Protein AF-A0A6M0Q5N9-F1 (afdb_monomer_lite)

InterPro domains:
  IPR010499 Bacterial transcription activator, effector binding [SM00871] (1-134)
  IPR011256 Regulatory factor, effector binding domain superfamily [G3DSA:3.20.80.10] (2-136)
  IPR011256 Regulatory factor, effector binding domain superfamily [SSF55136] (11-136)
  IPR029442 GyrI-like small molecule binding domain [PF06445] (10-133)

Organism: NCBI:txid1808955

Sequence (136 aa):
MGHFEQAGQGVIKKLQQEFRNNLGSIENACNPDIIIGLSYHNIENGFSYYLALEVPNLDVIPQGMTGISVPAHTSATSQYEEENVHEVYSEVYNWIELNKYVLDQNELEHYEEFPFDYNPMTDSPKLKLHIPIQKK

pLDDT: mean 85.24, std 12.98, range [29.39, 96.44]

Foldseek 3Di:
DDDPVVVVLVVVLVVLVVCLVCVVQDPAFPDSQKWKWWWWPPDDVDIDIDIDGDHPDPPDDDPPGDDDDDDDFDWQKDWDFAQDPVVRVVVSVVVCVVVQKDFPRPTTAKMKIDGSPDNSVPGRDTIMIITGIDHD

Radius of gyration: 15.37 Å; chains: 1; bounding box: 33×38×36 Å

Structure (mmCIF, N/CA/C/O backbone):
data_AF-A0A6M0Q5N9-F1
#
_entry.id   AF-A0A6M0Q5N9-F1
#
loop_
_atom_site.group_PDB
_atom_site.id
_atom_site.type_symbol
_atom_site.label_atom_id
_atom_site.label_alt_id
_atom_site.label_comp_id
_atom_site.label_asym_id
_atom_site.label_entity_id
_atom_site.label_seq_id
_atom_site.pdbx_PDB_ins_code
_atom_site.Cartn_x
_atom_site.Cartn_y
_atom_site.Cartn_z
_atom_site.occupancy
_atom_site.B_iso_or_equiv
_atom_site.auth_seq_id
_atom_site.auth_comp_id
_atom_site.auth_asym_id
_atom_site.auth_atom_id
_atom_site.pdbx_PDB_model_num
ATOM 1 N N . MET A 1 1 ? 8.682 17.942 16.614 1.00 29.39 1 MET A N 1
ATOM 2 C CA . MET A 1 1 ? 8.786 16.553 16.125 1.00 29.39 1 MET A CA 1
ATOM 3 C C . MET A 1 1 ? 8.573 16.608 14.632 1.00 29.39 1 MET A C 1
ATOM 5 O O . MET A 1 1 ? 7.573 17.168 14.220 1.00 29.39 1 MET A O 1
ATOM 9 N N . GLY A 1 2 ? 9.533 16.162 13.835 1.00 35.06 2 GLY A N 1
ATOM 10 C CA . GLY A 1 2 ? 9.427 16.255 12.382 1.00 35.06 2 GLY A CA 1
ATOM 11 C C . GLY A 1 2 ? 10.758 15.920 11.759 1.00 35.06 2 GLY A C 1
ATOM 12 O O . GLY A 1 2 ? 11.453 16.835 11.366 1.00 35.06 2 GLY A O 1
ATOM 13 N N . HIS A 1 3 ? 11.149 14.644 11.785 1.00 33.97 3 HIS A N 1
ATOM 14 C CA . HIS A 1 3 ? 12.376 14.146 11.141 1.00 33.97 3 HIS A CA 1
ATOM 15 C C . HIS A 1 3 ? 12.226 12.721 10.551 1.00 33.97 3 HIS A C 1
ATOM 17 O O . HIS A 1 3 ? 13.131 12.286 9.853 1.00 33.97 3 HIS A O 1
ATOM 23 N N . PHE A 1 4 ? 11.100 12.013 10.754 1.00 40.28 4 PHE A N 1
ATOM 24 C CA . PHE A 1 4 ? 10.864 10.683 10.155 1.00 40.28 4 PHE A CA 1
ATOM 25 C C . PHE A 1 4 ? 10.118 10.762 8.809 1.00 40.28 4 PHE A C 1
ATOM 27 O O . PHE A 1 4 ? 10.580 10.211 7.814 1.00 40.28 4 PHE A O 1
ATOM 34 N N . GLU A 1 5 ? 9.022 11.520 8.733 1.00 49.94 5 GLU A N 1
ATOM 35 C CA . GLU A 1 5 ? 8.150 11.556 7.544 1.00 49.94 5 GLU A CA 1
ATOM 36 C C . GLU A 1 5 ? 8.771 12.297 6.348 1.00 49.94 5 GLU A C 1
ATOM 38 O O . GLU A 1 5 ? 8.693 11.824 5.219 1.00 49.94 5 GLU A O 1
ATOM 43 N N . GLN A 1 6 ? 9.467 13.417 6.574 1.00 45.97 6 GLN A N 1
ATOM 44 C CA . GLN A 1 6 ? 10.122 14.183 5.497 1.00 45.97 6 GLN A CA 1
ATOM 45 C C . GLN A 1 6 ? 11.327 13.447 4.888 1.00 45.97 6 GLN A C 1
ATOM 47 O O . GLN A 1 6 ? 11.560 13.533 3.682 1.00 45.97 6 GLN A O 1
ATOM 52 N N . ALA A 1 7 ? 12.077 12.692 5.700 1.00 43.22 7 ALA A N 1
ATOM 53 C CA . ALA A 1 7 ? 13.135 11.810 5.208 1.00 43.22 7 ALA A CA 1
ATOM 54 C C . ALA A 1 7 ? 12.543 10.608 4.447 1.00 43.22 7 ALA A C 1
ATOM 56 O O . ALA A 1 7 ? 13.086 10.206 3.418 1.00 43.22 7 ALA A O 1
ATOM 57 N N . GLY A 1 8 ? 11.392 10.099 4.905 1.00 59.19 8 GLY A N 1
ATOM 58 C CA . GLY A 1 8 ? 10.622 9.048 4.243 1.00 59.19 8 GLY A CA 1
ATOM 59 C C . GLY A 1 8 ? 10.086 9.457 2.870 1.00 59.19 8 GLY A C 1
ATOM 60 O O . GLY A 1 8 ? 10.233 8.694 1.925 1.00 59.19 8 GLY A O 1
ATOM 61 N N . GLN A 1 9 ? 9.560 10.676 2.703 1.00 67.88 9 GLN A N 1
ATOM 62 C CA . GLN A 1 9 ? 8.961 11.121 1.433 1.00 67.88 9 GLN A CA 1
ATOM 63 C C . GLN A 1 9 ? 9.925 11.028 0.240 1.00 67.88 9 GLN A C 1
ATOM 65 O O . GLN A 1 9 ? 9.562 10.517 -0.818 1.00 67.88 9 GLN A O 1
ATOM 70 N N . GLY A 1 10 ? 11.170 11.488 0.395 1.00 75.00 10 GLY A N 1
ATOM 71 C CA . GLY A 1 10 ? 12.165 11.414 -0.681 1.00 75.00 10 GLY A CA 1
ATOM 72 C C . GLY A 1 10 ? 12.599 9.980 -1.006 1.00 75.00 10 GLY A C 1
ATOM 73 O O . GLY A 1 10 ? 12.887 9.669 -2.162 1.00 75.00 10 GLY A O 1
ATOM 74 N N . VAL A 1 11 ? 12.633 9.107 0.003 1.00 79.75 11 VAL A N 1
ATOM 75 C CA . VAL A 1 11 ? 12.973 7.685 -0.151 1.00 79.75 11 VAL A CA 1
ATOM 76 C C . VAL A 1 11 ? 11.820 6.923 -0.806 1.00 79.75 11 VAL A C 1
ATOM 78 O O . VAL A 1 11 ? 12.057 6.191 -1.762 1.00 79.75 11 VAL A O 1
ATOM 81 N N . ILE A 1 12 ? 10.577 7.158 -0.378 1.00 81.81 12 ILE A N 1
ATOM 82 C CA . ILE A 1 12 ? 9.371 6.518 -0.921 1.00 81.81 12 ILE A CA 1
ATOM 83 C C . ILE A 1 12 ? 9.161 6.914 -2.383 1.00 81.81 12 ILE A C 1
ATOM 85 O O . ILE A 1 12 ? 8.916 6.046 -3.213 1.00 81.81 12 ILE A O 1
ATOM 89 N N . LYS A 1 13 ? 9.342 8.192 -2.748 1.00 84.94 13 LYS A N 1
ATOM 90 C CA . LYS A 1 13 ? 9.245 8.626 -4.154 1.00 84.94 13 LYS A CA 1
ATOM 91 C C . LYS A 1 13 ? 10.249 7.909 -5.060 1.00 84.94 13 LYS A C 1
ATOM 93 O O . LYS A 1 13 ? 9.894 7.478 -6.156 1.00 84.94 13 LYS A O 1
ATOM 98 N N . LYS A 1 14 ? 11.496 7.748 -4.599 1.00 86.69 14 LYS A N 1
ATOM 99 C CA . LYS A 1 14 ? 12.526 6.993 -5.333 1.00 86.69 14 LYS A CA 1
ATOM 100 C C . LYS A 1 14 ? 12.173 5.513 -5.434 1.00 86.69 14 LYS A C 1
ATOM 102 O O . LYS A 1 14 ? 12.244 4.967 -6.528 1.00 86.69 14 LYS A O 1
ATOM 107 N N . LEU A 1 15 ? 11.731 4.906 -4.333 1.00 88.38 15 LEU A N 1
ATOM 108 C CA . LEU A 1 15 ? 11.286 3.514 -4.298 1.00 88.38 15 LEU A CA 1
ATOM 109 C C . LEU A 1 15 ? 10.120 3.273 -5.270 1.00 88.38 15 LEU A C 1
ATOM 111 O O . LEU A 1 15 ? 10.152 2.311 -6.031 1.00 88.38 15 LEU A O 1
ATOM 115 N N . GLN A 1 16 ? 9.136 4.178 -5.319 1.00 88.12 16 GLN A N 1
ATOM 116 C CA . GLN A 1 16 ? 8.033 4.125 -6.285 1.00 88.12 16 GLN A CA 1
ATOM 117 C C . GLN A 1 16 ? 8.528 4.208 -7.726 1.00 88.12 16 GLN A C 1
ATOM 119 O O . GLN A 1 16 ? 8.090 3.425 -8.569 1.00 88.12 16 GLN A O 1
ATOM 124 N N . GLN A 1 17 ? 9.480 5.093 -8.019 1.00 88.75 17 GLN A N 1
ATOM 125 C CA . GLN A 1 17 ? 10.059 5.176 -9.358 1.00 88.75 17 GLN A CA 1
ATOM 126 C C . GLN A 1 17 ? 10.845 3.909 -9.742 1.00 88.75 17 GLN A C 1
ATOM 128 O O . GLN A 1 17 ? 10.723 3.431 -10.870 1.00 88.75 17 GLN A O 1
ATOM 133 N N . GLU A 1 18 ? 11.639 3.352 -8.825 1.00 88.81 18 GLU A N 1
ATOM 134 C CA . GLU A 1 18 ? 12.394 2.110 -9.040 1.00 88.81 18 GLU A CA 1
ATOM 135 C C . GLU A 1 18 ? 11.470 0.908 -9.249 1.00 88.81 18 GLU A C 1
ATOM 137 O O . GLU A 1 18 ? 11.708 0.100 -10.150 1.00 88.81 18 GLU A O 1
ATOM 142 N N . PHE A 1 19 ? 10.391 0.814 -8.470 1.00 89.31 19 PHE A N 1
ATOM 143 C CA . PHE A 1 19 ? 9.382 -0.227 -8.627 1.00 89.31 19 PHE A CA 1
ATOM 144 C C . PHE A 1 19 ? 8.687 -0.116 -9.986 1.00 89.31 19 PHE A C 1
ATOM 146 O O . PHE A 1 19 ? 8.643 -1.098 -10.725 1.00 89.31 19 PHE A O 1
ATOM 153 N N . ARG A 1 20 ? 8.259 1.094 -10.384 1.00 87.12 20 ARG A N 1
ATOM 154 C CA . ARG A 1 20 ? 7.631 1.354 -11.694 1.00 87.12 20 ARG A CA 1
ATOM 155 C C . ARG A 1 20 ? 8.498 0.911 -12.868 1.00 87.12 20 ARG A C 1
ATOM 157 O O . ARG A 1 20 ? 7.992 0.301 -13.805 1.00 87.12 20 ARG A O 1
ATOM 164 N N . ASN A 1 21 ? 9.806 1.152 -12.796 1.00 88.06 21 ASN A N 1
ATOM 165 C CA . ASN A 1 21 ? 10.748 0.732 -13.836 1.00 88.06 21 ASN A CA 1
ATOM 166 C C . ASN A 1 21 ? 10.875 -0.801 -13.960 1.00 88.06 21 ASN A C 1
ATOM 168 O O . ASN A 1 21 ? 11.323 -1.282 -14.998 1.00 88.06 21 ASN A O 1
ATOM 172 N N . ASN A 1 22 ? 10.488 -1.562 -12.930 1.00 86.75 22 ASN A N 1
ATOM 173 C CA . ASN A 1 22 ? 10.627 -3.019 -12.861 1.00 86.75 22 ASN A CA 1
ATOM 174 C C . ASN A 1 22 ? 9.290 -3.784 -12.884 1.00 86.75 22 ASN A C 1
ATOM 176 O O . ASN A 1 22 ? 9.307 -5.015 -12.839 1.00 86.75 22 ASN A O 1
ATOM 180 N N . LEU A 1 23 ? 8.141 -3.103 -12.999 1.00 84.50 23 LEU A N 1
ATOM 181 C CA . LEU A 1 23 ? 6.808 -3.734 -12.979 1.00 84.50 23 LEU A CA 1
ATOM 182 C C . LEU A 1 23 ? 6.640 -4.840 -14.019 1.00 84.50 23 LEU A C 1
ATOM 184 O O . LEU A 1 23 ? 5.998 -5.844 -13.740 1.00 84.50 23 LEU A O 1
ATOM 188 N N . GLY A 1 24 ? 7.262 -4.690 -15.193 1.00 84.38 24 GLY A N 1
ATOM 189 C CA . GLY A 1 24 ? 7.192 -5.684 -16.268 1.00 84.38 24 GLY A CA 1
ATOM 190 C C . GLY A 1 24 ? 7.783 -7.055 -15.913 1.00 84.38 24 GLY A C 1
ATOM 191 O O . GLY A 1 24 ? 7.616 -7.990 -16.686 1.00 84.38 24 GLY A O 1
ATOM 192 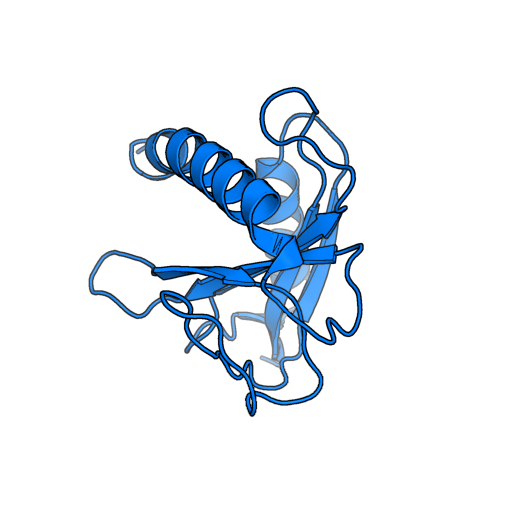N N . SER A 1 25 ? 8.471 -7.184 -14.773 1.00 88.06 25 SER A N 1
ATOM 193 C CA . SER A 1 25 ? 8.946 -8.472 -14.252 1.00 88.06 25 SER A CA 1
ATOM 194 C C . SER A 1 25 ? 7.890 -9.244 -13.452 1.00 88.06 25 SER A C 1
ATOM 196 O O . SER A 1 25 ? 8.056 -10.446 -13.263 1.00 88.06 25 SER A O 1
ATOM 198 N N . ILE A 1 26 ? 6.818 -8.588 -12.990 1.00 90.31 26 ILE A N 1
ATOM 199 C CA . ILE A 1 26 ? 5.726 -9.221 -12.242 1.00 90.31 26 ILE A CA 1
ATOM 200 C C . ILE A 1 26 ? 4.674 -9.699 -13.244 1.00 90.31 26 ILE A C 1
ATOM 202 O O . ILE A 1 26 ? 3.934 -8.908 -13.831 1.00 90.31 26 ILE A O 1
ATOM 206 N N . GLU A 1 27 ? 4.613 -11.010 -13.451 1.00 85.94 27 GLU A N 1
ATOM 207 C CA . GLU A 1 27 ? 3.633 -11.629 -14.340 1.00 85.94 27 GLU A CA 1
ATOM 208 C C . GLU A 1 27 ? 2.254 -11.733 -13.665 1.00 85.94 27 GLU A C 1
ATOM 210 O O . GLU A 1 27 ? 2.148 -11.890 -12.451 1.00 85.94 27 GLU A O 1
ATOM 215 N N . ASN A 1 28 ? 1.183 -11.708 -14.465 1.00 88.06 28 ASN A N 1
ATOM 216 C CA . ASN A 1 28 ? -0.192 -11.984 -14.021 1.00 88.06 28 ASN A CA 1
ATOM 217 C C . ASN A 1 28 ? -0.734 -11.060 -12.912 1.00 88.06 28 ASN A C 1
ATOM 219 O O . ASN A 1 28 ? -1.527 -11.504 -12.083 1.00 88.06 28 ASN A O 1
ATOM 223 N N . ALA A 1 29 ? -0.347 -9.781 -12.904 1.00 92.12 29 ALA A N 1
ATOM 224 C CA . ALA A 1 29 ? -0.963 -8.796 -12.018 1.00 92.12 29 ALA A CA 1
ATOM 225 C C . ALA A 1 29 ? -2.492 -8.762 -12.217 1.00 92.12 29 ALA A C 1
ATOM 227 O O . ALA A 1 29 ? -2.971 -8.620 -13.345 1.00 92.12 29 ALA A O 1
ATOM 228 N N . CYS A 1 30 ? -3.254 -8.874 -11.126 1.00 92.88 30 CYS A N 1
ATOM 229 C CA . CYS A 1 30 ? -4.718 -8.804 -11.129 1.00 92.88 30 CYS A CA 1
ATOM 230 C C . CYS A 1 30 ? -5.205 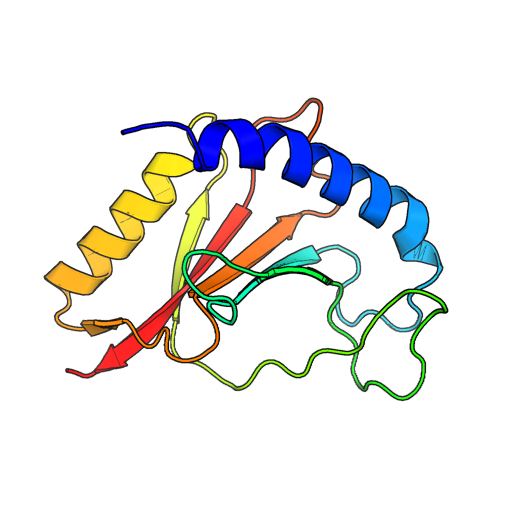-7.454 -11.664 1.00 92.88 30 CYS A C 1
ATOM 232 O O . CYS A 1 30 ? -6.162 -7.393 -12.435 1.00 92.88 30 CYS A O 1
ATOM 234 N N . ASN A 1 31 ? -4.525 -6.380 -11.257 1.00 92.62 31 ASN A N 1
ATOM 235 C CA . ASN A 1 31 ? -4.765 -5.032 -11.739 1.00 92.62 31 ASN A CA 1
ATOM 236 C C . ASN A 1 31 ? -3.426 -4.288 -11.905 1.00 92.62 31 ASN A C 1
ATOM 238 O O . ASN A 1 31 ? -2.899 -3.766 -10.923 1.00 92.62 31 ASN A O 1
ATOM 242 N N . PRO A 1 32 ? -2.850 -4.241 -13.120 1.00 88.56 32 PRO A N 1
ATOM 243 C CA . PRO A 1 32 ? -1.578 -3.560 -13.358 1.00 88.56 32 PRO A CA 1
ATOM 244 C C . PRO A 1 32 ? -1.686 -2.029 -13.283 1.00 88.56 32 PRO A C 1
ATOM 246 O O . PRO A 1 32 ? -0.658 -1.359 -13.209 1.00 88.56 32 PRO A O 1
ATOM 249 N N . ASP A 1 33 ? -2.905 -1.476 -13.279 1.00 90.19 33 ASP A N 1
ATOM 250 C CA . ASP A 1 33 ? -3.144 -0.032 -13.221 1.00 90.19 33 ASP A CA 1
ATOM 251 C C . ASP A 1 33 ? -3.114 0.521 -11.785 1.00 90.19 33 ASP A C 1
ATOM 253 O O . ASP A 1 33 ? -3.269 1.726 -11.589 1.00 90.19 33 ASP A O 1
ATOM 257 N N . ILE A 1 34 ? -2.912 -0.337 -10.777 1.00 92.19 34 ILE A N 1
ATOM 258 C CA . ILE A 1 34 ? -2.847 0.043 -9.364 1.00 92.19 34 ILE A CA 1
ATOM 259 C C . ILE A 1 34 ? -1.580 -0.527 -8.728 1.00 92.19 34 ILE A C 1
ATOM 261 O O . ILE A 1 34 ? -1.375 -1.738 -8.682 1.00 92.19 34 ILE A O 1
ATOM 265 N N . ILE A 1 35 ? -0.748 0.360 -8.186 1.00 93.56 35 ILE A N 1
ATOM 266 C CA . ILE A 1 35 ? 0.387 -0.000 -7.334 1.00 93.56 35 ILE A CA 1
ATOM 267 C C . ILE A 1 35 ? -0.069 0.069 -5.882 1.00 93.56 35 ILE A C 1
ATOM 269 O O . ILE A 1 35 ? -0.678 1.053 -5.466 1.00 93.56 35 ILE A O 1
ATOM 273 N N . ILE A 1 36 ? 0.265 -0.952 -5.102 1.00 94.75 36 ILE A N 1
ATOM 274 C CA . ILE A 1 36 ? -0.100 -1.043 -3.690 1.00 94.75 36 ILE A CA 1
ATOM 275 C C . ILE A 1 36 ? 1.104 -0.656 -2.830 1.00 94.75 36 ILE A C 1
ATOM 277 O O . ILE A 1 36 ? 2.187 -1.212 -3.005 1.00 94.75 36 ILE A O 1
ATOM 281 N N . GLY A 1 37 ? 0.912 0.270 -1.893 1.00 93.56 37 GLY A N 1
ATOM 282 C CA . GLY A 1 37 ? 1.823 0.561 -0.788 1.00 93.56 37 GLY A CA 1
ATOM 283 C C . GLY A 1 37 ? 1.352 -0.119 0.495 1.00 93.56 37 GLY A C 1
ATOM 284 O O . GLY A 1 37 ? 0.188 0.009 0.868 1.00 93.56 37 GLY A O 1
ATOM 285 N N . LEU A 1 38 ? 2.238 -0.848 1.173 1.00 93.31 38 LEU A N 1
ATOM 286 C CA . LEU A 1 38 ? 1.932 -1.532 2.433 1.00 93.31 38 LEU A CA 1
ATOM 287 C C . LEU A 1 38 ? 2.903 -1.105 3.528 1.00 93.31 38 LEU A C 1
ATOM 289 O O . LEU A 1 38 ? 4.109 -1.309 3.385 1.00 93.31 38 LEU A O 1
ATOM 293 N N . SER A 1 39 ? 2.368 -0.606 4.640 1.00 91.19 39 SER A N 1
ATOM 294 C CA . SER A 1 39 ? 3.131 -0.271 5.846 1.00 91.19 39 SER A CA 1
ATOM 295 C C . SER A 1 39 ? 2.879 -1.310 6.936 1.00 91.19 39 SER A C 1
ATOM 297 O O . SER A 1 39 ? 1.730 -1.546 7.304 1.00 91.19 39 SER A O 1
ATOM 299 N N . TYR A 1 40 ? 3.940 -1.902 7.485 1.00 88.81 40 TYR A N 1
ATOM 300 C CA . TYR A 1 40 ? 3.875 -2.885 8.573 1.00 88.81 40 TYR A CA 1
ATOM 301 C C . TYR A 1 40 ? 4.664 -2.419 9.798 1.00 88.81 40 TYR A C 1
ATOM 303 O O . TYR A 1 40 ? 5.842 -2.076 9.672 1.00 88.81 40 TYR A O 1
ATOM 311 N N . HIS A 1 41 ? 4.063 -2.512 10.989 1.00 79.56 41 HIS A N 1
ATOM 312 C CA . HIS A 1 41 ? 4.732 -2.233 12.267 1.00 79.56 41 HIS A CA 1
ATOM 313 C C . HIS A 1 41 ? 5.491 -3.460 12.788 1.00 79.56 41 HIS A C 1
ATOM 315 O O . HIS A 1 41 ? 5.124 -4.078 13.785 1.00 79.56 41 HIS A O 1
ATOM 321 N N . ASN A 1 42 ? 6.535 -3.879 12.081 1.00 74.19 42 ASN A N 1
ATOM 322 C CA . ASN A 1 42 ? 7.250 -5.126 12.378 1.00 74.19 42 ASN A CA 1
ATOM 323 C C . ASN A 1 42 ? 8.671 -4.922 12.937 1.00 74.19 42 ASN A C 1
ATOM 325 O O . ASN A 1 42 ? 9.389 -5.903 13.134 1.00 74.19 42 ASN A O 1
ATOM 329 N N . ILE A 1 43 ? 9.091 -3.676 13.190 1.00 73.44 43 ILE A N 1
ATOM 330 C CA . ILE A 1 43 ? 10.425 -3.336 13.705 1.00 73.44 43 ILE A CA 1
ATOM 331 C C . ILE A 1 43 ? 10.277 -2.388 14.899 1.00 73.44 43 ILE A C 1
ATOM 333 O O . ILE A 1 43 ? 9.485 -1.452 14.870 1.00 73.44 43 ILE A O 1
ATOM 337 N N . GLU A 1 44 ? 11.072 -2.601 15.948 1.00 72.50 44 GLU A N 1
ATOM 338 C CA . GLU A 1 44 ? 11.097 -1.721 17.117 1.00 72.50 44 GLU A CA 1
ATOM 339 C C . GLU A 1 44 ? 11.459 -0.280 16.700 1.00 72.50 44 GLU A C 1
ATOM 341 O O . GLU A 1 44 ? 12.544 -0.027 16.175 1.00 72.50 44 GLU A O 1
ATOM 346 N N . ASN A 1 45 ? 10.537 0.664 16.924 1.00 68.19 45 ASN A N 1
ATOM 347 C CA . ASN A 1 45 ? 10.631 2.071 16.504 1.00 68.19 45 ASN A CA 1
ATOM 348 C C . ASN A 1 45 ? 10.757 2.298 14.983 1.00 68.19 45 ASN A C 1
ATOM 350 O O . ASN A 1 45 ? 11.352 3.291 14.554 1.00 68.19 45 ASN A O 1
ATOM 354 N N . GLY A 1 46 ? 10.198 1.408 14.161 1.00 71.81 46 GLY A N 1
ATOM 355 C CA . GLY A 1 46 ? 10.188 1.561 12.709 1.00 71.81 46 GLY A CA 1
ATOM 356 C C . GLY A 1 46 ? 9.021 0.847 12.039 1.00 71.81 46 GLY A C 1
ATOM 357 O O . GLY A 1 46 ? 8.192 0.218 12.686 1.00 71.81 46 GLY A O 1
ATOM 358 N N . PHE A 1 47 ? 8.983 0.941 10.716 1.00 80.81 47 PHE A N 1
ATOM 359 C CA . PHE A 1 47 ? 8.031 0.220 9.884 1.00 80.81 47 PHE A CA 1
ATOM 360 C C . PHE A 1 47 ? 8.745 -0.342 8.656 1.00 80.81 47 PHE A C 1
ATOM 362 O O . PHE A 1 47 ? 9.736 0.224 8.185 1.00 80.81 47 PHE A O 1
ATOM 369 N N . SER A 1 48 ? 8.237 -1.454 8.135 1.00 87.50 48 SER A N 1
ATOM 370 C CA . SER A 1 48 ? 8.586 -1.917 6.794 1.00 87.50 48 SER A CA 1
ATOM 371 C C . SER A 1 48 ? 7.587 -1.345 5.799 1.00 87.50 48 SER A C 1
ATOM 373 O O . SER A 1 48 ? 6.384 -1.398 6.047 1.00 87.50 48 SER A O 1
ATOM 375 N N . TYR A 1 49 ? 8.086 -0.828 4.678 1.00 89.94 49 TYR A N 1
ATOM 376 C CA . TYR A 1 49 ? 7.257 -0.350 3.578 1.00 89.94 49 TYR A CA 1
ATOM 377 C C . TYR A 1 49 ? 7.516 -1.179 2.329 1.00 89.94 49 TYR A C 1
ATOM 379 O O . TYR A 1 49 ? 8.668 -1.346 1.921 1.00 89.94 49 TYR A O 1
ATOM 387 N N . TYR A 1 50 ? 6.447 -1.673 1.716 1.00 92.19 50 TYR A N 1
ATOM 388 C CA . TYR A 1 50 ? 6.506 -2.453 0.487 1.00 92.19 50 TYR A CA 1
ATOM 389 C C . TYR A 1 50 ? 5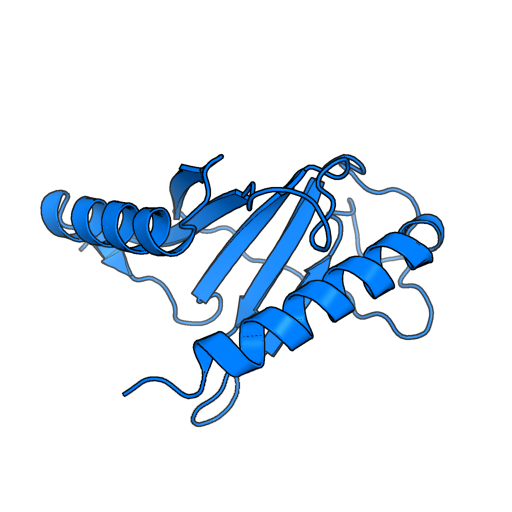.713 -1.770 -0.615 1.00 92.19 50 TYR A C 1
ATOM 391 O O . TYR A 1 50 ? 4.651 -1.207 -0.364 1.00 92.19 50 TYR A O 1
ATOM 399 N N . LEU A 1 51 ? 6.219 -1.885 -1.841 1.00 93.25 51 LEU A N 1
ATOM 400 C CA . LEU A 1 51 ? 5.442 -1.646 -3.048 1.00 93.25 51 LEU A CA 1
ATOM 401 C C . LEU A 1 51 ? 5.162 -2.977 -3.725 1.00 93.25 51 LEU A C 1
ATOM 403 O O . LEU A 1 51 ? 6.061 -3.813 -3.845 1.00 93.25 51 LEU A O 1
ATOM 407 N N . ALA A 1 52 ? 3.920 -3.170 -4.141 1.00 94.56 52 ALA A N 1
ATOM 408 C CA . ALA A 1 52 ? 3.441 -4.437 -4.656 1.00 94.56 52 ALA A CA 1
ATOM 409 C C . ALA A 1 52 ? 2.433 -4.248 -5.795 1.00 94.56 52 ALA A C 1
ATOM 411 O O . ALA A 1 52 ? 1.837 -3.184 -5.966 1.00 94.56 52 ALA A O 1
ATOM 412 N N . LEU A 1 53 ? 2.236 -5.326 -6.550 1.00 94.81 53 LEU A N 1
ATOM 413 C CA . LEU A 1 53 ? 1.052 -5.550 -7.369 1.00 94.81 53 LEU A CA 1
ATOM 414 C C . LEU A 1 53 ? 0.296 -6.733 -6.774 1.00 94.81 53 LEU A C 1
ATOM 416 O O . LEU A 1 53 ? 0.914 -7.696 -6.313 1.00 94.81 53 LEU A O 1
ATOM 420 N N . GLU A 1 54 ? -1.029 -6.680 -6.819 1.00 95.31 54 GLU A N 1
ATOM 421 C CA . GLU A 1 54 ? -1.842 -7.847 -6.501 1.00 95.31 54 GLU A CA 1
ATOM 422 C C . GLU A 1 54 ? -1.684 -8.899 -7.604 1.00 95.31 54 GLU A C 1
ATOM 424 O O . GLU A 1 54 ? -1.762 -8.586 -8.792 1.00 95.31 54 GLU A O 1
ATOM 429 N N . VAL A 1 55 ? -1.481 -10.150 -7.204 1.00 95.19 55 VAL A N 1
ATOM 430 C CA . VAL A 1 55 ? -1.381 -11.322 -8.080 1.00 95.19 55 VAL A CA 1
ATOM 431 C C . VAL A 1 55 ? -2.320 -12.412 -7.557 1.00 95.19 55 VAL A C 1
ATOM 433 O O . VAL A 1 55 ? -2.570 -12.469 -6.351 1.00 95.19 55 VAL A O 1
ATOM 436 N N . PRO A 1 56 ? -2.845 -13.302 -8.418 1.00 94.19 56 PRO A N 1
ATOM 437 C CA . PRO A 1 56 ? -3.821 -14.308 -7.996 1.00 94.19 56 PRO A CA 1
ATOM 438 C C . PRO A 1 56 ? -3.226 -15.369 -7.056 1.00 94.19 56 PRO A C 1
ATOM 440 O O . PRO A 1 56 ? -3.958 -16.003 -6.298 1.00 94.19 56 PRO A O 1
ATOM 443 N N . ASN A 1 57 ? -1.911 -15.593 -7.125 1.00 93.81 57 ASN A N 1
ATOM 444 C CA . ASN A 1 57 ? -1.151 -16.477 -6.247 1.00 93.81 57 ASN A CA 1
ATOM 445 C C . ASN A 1 57 ? 0.336 -16.075 -6.243 1.00 93.81 57 ASN A C 1
ATOM 447 O O . ASN A 1 57 ? 0.765 -15.238 -7.034 1.00 93.81 57 ASN A O 1
ATOM 451 N N . LEU A 1 58 ? 1.120 -16.685 -5.351 1.00 94.25 58 LEU A N 1
ATOM 452 C CA . LEU A 1 58 ? 2.552 -16.413 -5.177 1.00 94.25 58 LEU A CA 1
ATOM 453 C C . LEU A 1 58 ? 3.445 -17.499 -5.811 1.00 94.25 58 LEU A C 1
ATOM 455 O O . LEU A 1 58 ? 4.557 -17.730 -5.339 1.00 94.25 58 LEU A O 1
ATOM 459 N N . ASP A 1 59 ? 2.968 -18.180 -6.860 1.00 93.38 59 ASP A N 1
ATOM 460 C CA . ASP A 1 59 ? 3.701 -19.290 -7.491 1.00 93.38 59 ASP A CA 1
ATOM 461 C C . ASP A 1 59 ? 4.963 -18.810 -8.230 1.00 93.38 59 ASP A C 1
ATOM 463 O O . ASP A 1 59 ? 5.958 -19.533 -8.313 1.00 93.38 59 ASP A O 1
ATOM 467 N N . VAL A 1 60 ? 4.933 -17.579 -8.754 1.00 91.25 60 VAL A N 1
ATOM 468 C CA . VAL A 1 60 ? 6.046 -16.949 -9.473 1.00 91.25 60 VAL A CA 1
ATOM 469 C C . VAL A 1 60 ? 6.396 -15.627 -8.800 1.00 91.25 60 VAL A C 1
ATOM 471 O O . VAL A 1 60 ? 5.667 -14.646 -8.911 1.00 91.25 60 VAL A O 1
ATOM 474 N N . ILE A 1 61 ? 7.535 -15.599 -8.106 1.00 92.25 61 ILE A N 1
ATOM 475 C CA . ILE A 1 61 ? 8.081 -14.392 -7.474 1.00 92.25 61 ILE A CA 1
ATOM 476 C C . ILE A 1 61 ? 9.374 -14.014 -8.209 1.00 92.25 61 ILE A C 1
ATOM 478 O O . ILE A 1 61 ? 10.305 -14.828 -8.240 1.00 92.25 61 ILE A O 1
ATOM 482 N N . PRO A 1 62 ? 9.472 -12.807 -8.797 1.00 91.31 62 PRO A N 1
ATOM 483 C CA . PRO A 1 62 ? 10.686 -12.366 -9.475 1.00 91.31 62 PRO A CA 1
ATOM 484 C C . PRO A 1 62 ? 11.897 -12.322 -8.539 1.00 91.31 62 PRO A C 1
ATOM 486 O O . PRO A 1 62 ? 11.786 -12.076 -7.335 1.00 91.31 62 PRO A O 1
ATOM 489 N N . GLN A 1 63 ? 13.090 -12.528 -9.099 1.00 89.69 63 GLN A N 1
ATOM 490 C CA . GLN A 1 63 ? 14.326 -12.457 -8.325 1.00 89.69 63 GLN A CA 1
ATOM 491 C C . GLN A 1 63 ? 14.477 -11.076 -7.669 1.00 89.69 63 GLN A C 1
ATOM 493 O O . GLN A 1 63 ? 14.403 -10.049 -8.338 1.00 89.69 63 GLN A O 1
ATOM 498 N N . GLY A 1 64 ? 14.746 -11.060 -6.361 1.00 88.38 64 GLY A N 1
ATOM 499 C CA . GLY A 1 64 ? 14.897 -9.820 -5.593 1.00 88.38 64 GLY A CA 1
ATOM 500 C C . GLY A 1 64 ? 13.581 -9.226 -5.085 1.00 88.38 64 GLY A C 1
ATOM 501 O O . GLY A 1 64 ? 13.616 -8.187 -4.432 1.00 88.38 64 GLY A O 1
ATOM 502 N N . MET A 1 65 ? 12.447 -9.885 -5.335 1.00 91.69 65 MET A N 1
ATOM 503 C CA . MET A 1 65 ? 11.148 -9.543 -4.757 1.00 91.69 65 MET A CA 1
ATOM 504 C C . MET A 1 65 ? 10.736 -10.558 -3.686 1.00 91.69 65 MET A C 1
ATOM 506 O O . MET A 1 65 ? 11.315 -11.638 -3.563 1.00 91.69 65 MET A O 1
ATOM 510 N N . THR A 1 66 ? 9.719 -10.200 -2.904 1.00 93.06 66 THR A N 1
ATOM 511 C CA . THR A 1 66 ? 9.090 -11.092 -1.928 1.00 93.06 66 THR A CA 1
ATOM 512 C C . THR A 1 66 ? 7.593 -11.159 -2.179 1.00 93.06 66 THR A C 1
ATOM 514 O O . THR A 1 66 ? 6.978 -10.164 -2.555 1.00 93.06 66 THR A O 1
ATOM 517 N N . GLY A 1 67 ? 7.005 -12.329 -1.948 1.00 93.75 67 GLY A N 1
ATOM 518 C CA . GLY A 1 67 ? 5.557 -12.484 -1.889 1.00 93.75 67 GLY A CA 1
ATOM 519 C C . GLY A 1 67 ? 5.041 -12.085 -0.510 1.00 93.75 67 GLY A C 1
ATOM 520 O O . GLY A 1 67 ? 5.673 -12.403 0.499 1.00 93.75 67 GLY A O 1
ATOM 521 N N . ILE A 1 68 ? 3.906 -11.389 -0.466 1.00 93.31 68 ILE A N 1
ATOM 522 C CA . ILE A 1 68 ? 3.234 -10.979 0.771 1.00 93.31 68 ILE A CA 1
ATOM 523 C C . ILE A 1 68 ? 1.776 -11.412 0.667 1.00 93.31 68 ILE A C 1
ATOM 525 O O . ILE A 1 68 ? 1.121 -11.163 -0.341 1.00 93.31 68 ILE A O 1
ATOM 529 N N . SER A 1 69 ? 1.268 -12.077 1.702 1.00 93.12 69 SER A N 1
ATOM 530 C CA . SER A 1 69 ? -0.160 -12.359 1.845 1.00 93.12 69 SER A CA 1
ATOM 531 C C . SER A 1 69 ? -0.749 -11.370 2.841 1.00 93.12 69 SER A C 1
ATOM 533 O O . SER A 1 69 ? -0.374 -11.384 4.011 1.00 93.12 69 SER A O 1
ATOM 535 N N . VAL A 1 70 ? -1.649 -10.507 2.372 1.00 91.31 70 VAL A N 1
ATOM 536 C CA . VAL A 1 70 ? -2.349 -9.537 3.221 1.00 91.31 70 VAL A CA 1
ATOM 537 C C . VAL A 1 70 ? -3.656 -10.176 3.701 1.00 91.31 70 VAL A C 1
ATOM 539 O O . VAL A 1 70 ? -4.455 -10.597 2.860 1.00 91.31 70 VAL A O 1
ATOM 542 N N . PRO A 1 71 ? -3.891 -10.310 5.019 1.00 88.38 71 PRO A N 1
ATOM 543 C CA . PRO A 1 71 ? -5.142 -10.861 5.514 1.00 88.38 71 PRO A CA 1
ATOM 544 C C . PRO A 1 71 ? -6.316 -9.919 5.220 1.00 88.38 71 PRO A C 1
ATOM 546 O O . PRO A 1 71 ? -6.156 -8.727 4.962 1.00 88.38 71 PRO A O 1
ATOM 549 N N . ALA A 1 72 ? -7.531 -10.465 5.239 1.00 90.25 72 ALA A N 1
ATOM 550 C CA . ALA A 1 72 ? -8.725 -9.657 5.044 1.00 90.25 72 ALA A CA 1
ATOM 551 C C . ALA A 1 72 ? -8.944 -8.736 6.254 1.00 90.25 72 ALA A C 1
ATOM 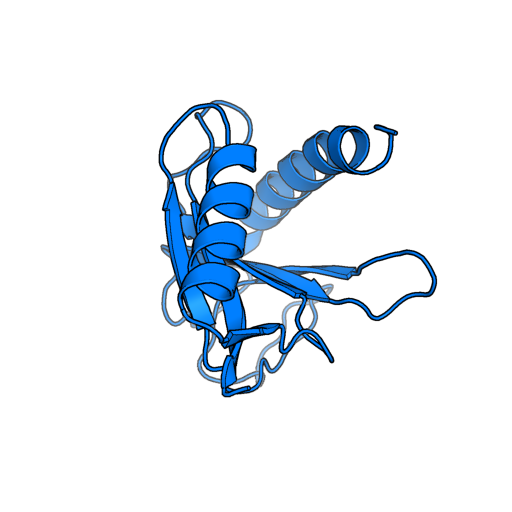553 O O . ALA A 1 72 ? -9.103 -9.215 7.377 1.00 90.25 72 ALA A O 1
ATOM 554 N N . HIS A 1 73 ? -9.026 -7.429 6.004 1.00 89.88 73 HIS A N 1
ATOM 555 C CA . HIS A 1 73 ? -9.336 -6.419 7.014 1.00 89.88 73 HIS A CA 1
ATOM 556 C C . HIS A 1 73 ? -10.647 -5.701 6.693 1.00 89.88 73 HIS A C 1
ATOM 558 O O . HIS A 1 73 ? -11.033 -5.543 5.534 1.00 89.88 73 HIS A O 1
ATOM 564 N N . THR A 1 74 ? -11.323 -5.226 7.739 1.00 94.44 74 THR A N 1
ATOM 565 C CA . THR A 1 74 ? -12.285 -4.132 7.580 1.00 94.44 74 THR A CA 1
ATOM 566 C C . THR A 1 74 ? -11.500 -2.831 7.642 1.00 94.44 74 THR A C 1
ATOM 568 O O . THR A 1 74 ? -10.732 -2.640 8.580 1.00 94.44 74 THR A O 1
ATOM 571 N N . SER A 1 75 ? -11.691 -1.937 6.674 1.00 94.38 75 SER A N 1
ATOM 572 C CA . SER A 1 75 ? -10.920 -0.691 6.603 1.00 94.38 75 SER A CA 1
ATOM 573 C C . SER A 1 75 ? -11.823 0.530 6.481 1.00 94.38 75 SER A C 1
ATOM 575 O O . SER A 1 75 ? -12.867 0.481 5.828 1.00 94.38 75 SER A O 1
ATOM 577 N N . ALA A 1 76 ? -11.400 1.638 7.088 1.00 95.12 76 ALA A N 1
ATOM 578 C CA . ALA A 1 76 ? -11.878 2.964 6.722 1.00 95.12 76 ALA A CA 1
ATOM 579 C C . ALA A 1 76 ? -11.077 3.452 5.513 1.00 95.12 76 ALA A C 1
ATOM 581 O O . ALA A 1 76 ? -9.853 3.303 5.486 1.00 95.12 76 ALA A O 1
ATOM 582 N N . THR A 1 77 ? -11.758 4.031 4.525 1.00 93.31 77 THR A N 1
ATOM 583 C CA . THR A 1 77 ? -11.138 4.406 3.252 1.00 93.31 77 THR A CA 1
ATOM 584 C C . THR A 1 77 ? -11.444 5.848 2.885 1.00 93.31 77 THR A C 1
ATOM 586 O O . THR A 1 77 ? -12.580 6.296 3.039 1.00 93.31 77 THR A O 1
ATOM 589 N N . SER A 1 78 ? -10.445 6.546 2.350 1.00 91.25 78 SER A N 1
ATOM 590 C CA . SER A 1 78 ? -10.614 7.844 1.693 1.00 91.25 78 SER A CA 1
ATOM 591 C C . SER A 1 78 ? -9.714 7.930 0.459 1.00 91.25 78 SER A C 1
ATOM 593 O O . SER A 1 78 ? -8.664 7.290 0.410 1.00 91.25 78 SER A O 1
ATOM 595 N N . GLN A 1 79 ? -10.139 8.689 -0.549 1.00 87.62 79 GLN A N 1
ATOM 596 C CA . GLN A 1 79 ? -9.382 8.943 -1.777 1.00 87.62 79 GLN A CA 1
ATOM 597 C C . GLN A 1 79 ? -8.978 10.411 -1.818 1.00 87.62 79 GLN A C 1
ATOM 599 O O . GLN A 1 79 ? -9.782 11.284 -1.498 1.00 87.62 79 GLN A O 1
ATOM 604 N N . TYR A 1 80 ? -7.742 10.668 -2.234 1.00 80.62 80 TYR A N 1
ATOM 605 C CA . TYR A 1 80 ? -7.147 11.993 -2.235 1.00 80.62 80 TYR A CA 1
ATOM 606 C C . TYR A 1 80 ? -6.430 12.272 -3.553 1.00 80.62 80 TYR A C 1
ATOM 608 O O . TYR A 1 80 ? -5.656 11.443 -4.035 1.00 80.62 80 TYR A O 1
ATOM 616 N N . GLU A 1 81 ? -6.682 13.451 -4.120 1.00 76.00 81 GLU A N 1
ATOM 617 C CA . GLU A 1 81 ? -6.070 13.928 -5.364 1.00 76.00 81 GLU A CA 1
ATOM 618 C C . GLU A 1 81 ? -5.718 15.424 -5.271 1.00 76.00 81 GLU A C 1
ATOM 620 O O . GLU A 1 81 ? -6.155 16.223 -6.096 1.00 76.00 81 GLU A O 1
ATOM 625 N N . GLU A 1 82 ? -4.948 15.826 -4.257 1.00 72.31 82 GLU A N 1
ATOM 626 C CA . GLU A 1 82 ? -4.520 17.222 -4.057 1.00 72.31 82 GLU A CA 1
ATOM 627 C C . GLU A 1 82 ? -3.064 17.311 -3.532 1.00 72.31 82 GLU A C 1
ATOM 629 O O . GLU A 1 82 ? -2.336 16.320 -3.492 1.00 72.31 82 GLU A O 1
ATOM 634 N N . GLU A 1 83 ? -2.568 18.509 -3.201 1.00 63.47 83 GLU A N 1
ATOM 635 C CA . GLU A 1 83 ? -1.147 18.728 -2.870 1.00 63.47 83 GLU A CA 1
ATOM 636 C C . GLU A 1 83 ? -0.733 18.207 -1.478 1.00 63.47 83 GLU A C 1
ATOM 638 O O . GLU A 1 83 ? 0.427 17.830 -1.285 1.00 63.47 83 GLU A O 1
ATOM 643 N N . ASN A 1 84 ? -1.650 18.164 -0.505 1.00 71.44 84 ASN A N 1
ATOM 644 C CA . ASN A 1 84 ? -1.348 17.881 0.900 1.00 71.44 84 ASN A CA 1
ATOM 645 C C . ASN A 1 84 ? -1.867 16.514 1.364 1.00 71.44 84 ASN A C 1
ATOM 647 O O . ASN A 1 84 ? -2.836 16.396 2.113 1.00 71.44 84 ASN A O 1
ATOM 651 N N . VAL A 1 85 ? -1.142 15.464 0.981 1.00 71.56 85 VAL A N 1
ATOM 652 C CA . VAL A 1 85 ? -1.455 14.073 1.343 1.00 71.56 85 VAL A CA 1
ATOM 653 C C . VAL A 1 85 ? -1.666 13.845 2.849 1.00 71.56 85 VAL A C 1
ATOM 655 O O . VAL A 1 85 ? -2.337 12.900 3.230 1.00 71.56 85 VAL A O 1
ATOM 658 N N . HIS A 1 86 ? -1.145 14.696 3.738 1.00 73.44 86 HIS A N 1
ATOM 659 C CA . HIS A 1 86 ? -1.336 14.537 5.185 1.00 73.44 86 HIS A CA 1
ATOM 660 C C . HIS A 1 86 ? -2.767 14.826 5.662 1.00 73.44 86 HIS A C 1
ATOM 662 O O . HIS A 1 86 ? -3.175 14.336 6.722 1.00 73.44 86 HIS A O 1
ATOM 668 N N . GLU A 1 87 ? -3.544 15.587 4.892 1.00 80.00 87 GLU A N 1
ATOM 669 C CA . GLU A 1 87 ? -4.936 15.889 5.229 1.00 80.00 87 GLU A CA 1
ATOM 670 C C . GLU A 1 87 ? -5.798 14.624 5.183 1.00 80.00 87 GLU A C 1
ATOM 672 O O . GLU A 1 87 ? -6.570 14.395 6.114 1.00 80.00 87 GLU A O 1
ATOM 677 N N . VAL A 1 88 ? -5.565 13.725 4.215 1.00 83.44 88 VAL A N 1
ATOM 678 C CA . VAL A 1 88 ? -6.349 12.484 4.090 1.00 83.44 88 VAL A CA 1
ATOM 679 C C . VAL A 1 88 ? -6.210 11.571 5.311 1.00 83.44 88 VAL A C 1
ATOM 681 O O . VAL A 1 88 ? -7.194 10.986 5.762 1.00 83.44 88 VAL A O 1
ATOM 684 N N . TYR A 1 89 ? -5.015 11.478 5.908 1.00 86.38 89 TYR A N 1
ATOM 685 C CA . TYR A 1 89 ? -4.815 10.678 7.121 1.00 86.38 89 TYR A CA 1
ATOM 686 C C . TYR A 1 89 ? -5.607 11.273 8.280 1.00 86.38 89 TYR A C 1
ATOM 688 O O . TYR A 1 89 ? -6.326 10.559 8.976 1.00 86.38 89 TYR A O 1
ATOM 696 N N . SER A 1 90 ? -5.504 12.591 8.463 1.00 87.94 90 SER A N 1
ATOM 697 C CA . SER A 1 90 ? -6.206 13.299 9.535 1.00 87.94 90 SER A CA 1
ATOM 698 C C . SER A 1 90 ? -7.723 13.135 9.406 1.00 87.94 90 SER A C 1
ATOM 700 O O . SER A 1 90 ? -8.401 12.862 10.395 1.00 87.94 90 SER A O 1
ATOM 702 N N . GLU A 1 91 ? -8.262 13.235 8.191 1.00 89.19 91 GLU A N 1
ATOM 703 C CA . GLU A 1 91 ? -9.683 13.023 7.910 1.00 89.19 91 GLU A CA 1
ATOM 704 C C . GLU A 1 91 ? -10.146 11.604 8.243 1.00 89.19 91 GLU A C 1
ATOM 706 O O . GLU A 1 91 ? -11.165 11.435 8.919 1.00 89.19 91 GLU A O 1
ATOM 711 N N . VAL A 1 92 ? -9.391 10.584 7.820 1.00 91.69 92 VAL A N 1
ATOM 712 C CA . VAL A 1 92 ? -9.744 9.185 8.087 1.00 91.69 92 VAL A CA 1
ATOM 713 C C . VAL A 1 92 ? -9.684 8.890 9.585 1.00 91.69 92 VAL A C 1
ATOM 715 O O . VAL A 1 92 ? -10.638 8.328 10.124 1.00 91.69 92 VAL A O 1
ATOM 718 N N . TYR A 1 93 ? -8.633 9.316 10.293 1.00 92.50 93 TYR A N 1
ATOM 719 C CA . TYR A 1 93 ? -8.542 9.116 11.744 1.00 92.50 93 TYR A CA 1
ATOM 720 C C . TYR A 1 93 ? -9.671 9.826 12.500 1.00 92.50 93 TYR A C 1
ATOM 722 O O . TYR A 1 93 ? -10.294 9.225 13.381 1.00 92.50 93 TYR A O 1
ATOM 730 N N . ASN A 1 94 ? -10.009 11.058 12.109 1.00 93.44 94 ASN A N 1
ATOM 731 C CA . ASN A 1 94 ? -11.144 11.781 12.682 1.00 93.44 94 ASN A CA 1
ATOM 732 C C . ASN A 1 94 ? -12.464 11.034 12.436 1.00 93.44 94 ASN A C 1
ATOM 734 O O . ASN A 1 94 ? -13.284 10.893 13.347 1.00 93.44 94 ASN A O 1
ATOM 738 N N . TRP A 1 95 ? -12.677 10.516 11.222 1.00 95.12 95 TRP A N 1
ATOM 739 C CA . TRP A 1 95 ? -13.870 9.736 10.896 1.00 95.12 95 TRP A CA 1
ATOM 740 C C . TRP A 1 95 ? -13.971 8.464 11.749 1.00 95.12 95 TRP A C 1
ATOM 742 O O . TRP A 1 95 ? -15.047 8.169 12.277 1.00 95.12 95 TRP A O 1
ATOM 752 N N . ILE A 1 96 ? -12.865 7.740 11.938 1.00 95.00 96 ILE A N 1
ATOM 753 C CA . ILE A 1 96 ? -12.793 6.526 12.768 1.00 95.00 96 ILE A CA 1
ATOM 754 C C . ILE A 1 96 ? -13.240 6.825 14.206 1.00 95.00 96 ILE A C 1
ATOM 756 O O . ILE A 1 96 ? -14.107 6.128 14.746 1.00 95.00 96 ILE A O 1
ATOM 760 N N . GLU A 1 97 ? -12.708 7.892 14.810 1.00 93.88 97 GLU A N 1
ATOM 761 C CA . GLU A 1 97 ? -13.028 8.286 16.186 1.00 93.88 97 GLU A CA 1
ATOM 762 C C . GLU A 1 97 ? -14.499 8.709 16.349 1.00 93.88 97 GLU A C 1
ATOM 764 O O . GLU A 1 97 ? -15.194 8.300 17.297 1.00 93.88 97 GLU A O 1
ATOM 769 N N . LEU A 1 98 ? -15.002 9.517 15.409 1.00 96.06 98 LEU A N 1
ATOM 770 C CA . LEU A 1 98 ? -16.390 9.981 15.408 1.00 96.06 98 LEU A CA 1
ATOM 771 C C . LEU A 1 98 ? -17.370 8.808 15.302 1.00 96.06 98 LEU A C 1
ATOM 773 O O . LEU A 1 98 ? -18.375 8.787 16.015 1.00 96.06 98 LEU A O 1
ATOM 777 N N . ASN A 1 99 ? -17.032 7.800 14.495 1.00 95.88 99 ASN A N 1
ATOM 778 C CA . ASN A 1 99 ? -17.860 6.617 14.262 1.00 95.88 99 ASN A CA 1
ATOM 779 C C . ASN A 1 99 ? -17.622 5.472 15.264 1.00 95.88 99 ASN A C 1
ATOM 781 O O . ASN A 1 99 ? -18.211 4.403 15.118 1.00 95.88 99 ASN A O 1
ATOM 785 N N . LYS A 1 100 ? -16.826 5.700 16.319 1.00 94.94 100 LYS A N 1
ATOM 786 C CA . LYS A 1 100 ? -16.598 4.747 17.426 1.00 94.94 100 LYS A CA 1
ATOM 787 C C . LYS A 1 100 ? -15.976 3.419 16.989 1.00 94.94 100 LYS A C 1
ATOM 789 O O . LYS A 1 100 ? -16.201 2.399 17.637 1.00 94.94 100 LYS A O 1
ATOM 794 N N . TYR A 1 101 ? -15.162 3.451 15.941 1.00 96.44 101 TYR A N 1
ATOM 795 C CA . TYR A 1 101 ? -14.265 2.350 15.605 1.00 96.44 101 TYR A CA 1
ATOM 796 C C . TYR A 1 101 ? -12.946 2.481 16.373 1.00 96.44 101 TYR A C 1
ATOM 798 O O . TYR A 1 101 ? -12.635 3.538 16.929 1.00 96.44 101 TYR A O 1
ATOM 806 N N . VAL A 1 102 ? -12.176 1.397 16.421 1.00 94.38 102 VAL A N 1
ATOM 807 C CA . VAL A 1 102 ? -10.792 1.402 16.910 1.00 94.38 102 VAL A CA 1
ATOM 808 C C . VAL A 1 102 ? -9.868 0.874 15.819 1.00 94.38 102 VAL A C 1
ATOM 810 O O . VAL A 1 102 ? -10.304 0.114 14.954 1.00 94.38 102 VAL A O 1
ATOM 813 N N . LEU A 1 103 ? -8.605 1.296 15.855 1.00 92.62 103 LEU A N 1
ATOM 814 C CA . LEU A 1 103 ? -7.585 0.851 14.907 1.00 92.62 103 LEU A CA 1
ATOM 815 C C . LEU A 1 103 ? -7.293 -0.643 15.108 1.00 92.62 103 LEU A C 1
ATOM 817 O O . LEU A 1 103 ? -7.197 -1.110 16.245 1.00 92.62 103 LEU A O 1
ATOM 821 N N . ASP A 1 104 ? -7.155 -1.374 14.006 1.00 91.81 104 ASP A N 1
ATOM 822 C CA . ASP A 1 104 ? -6.754 -2.788 13.978 1.00 91.81 104 ASP A CA 1
ATOM 823 C C . ASP A 1 104 ? -5.383 -2.943 13.303 1.00 91.81 104 ASP A C 1
ATOM 825 O O . ASP A 1 104 ? -5.219 -3.622 12.295 1.00 91.81 104 ASP A O 1
ATOM 829 N N . GLN A 1 105 ? -4.387 -2.242 13.843 1.00 85.69 105 GLN A N 1
ATOM 830 C CA . GLN A 1 105 ? -3.042 -2.132 13.265 1.00 85.69 105 GLN A CA 1
ATOM 831 C C . GLN A 1 105 ? -2.042 -3.088 13.929 1.00 85.69 105 GLN A C 1
ATOM 833 O O . GLN A 1 105 ? -0.894 -2.735 14.183 1.00 85.69 105 GLN A O 1
ATOM 838 N N . ASN A 1 106 ? -2.487 -4.304 14.261 1.00 82.06 106 ASN A N 1
ATOM 839 C CA . ASN A 1 106 ? -1.630 -5.309 14.900 1.00 82.06 106 ASN A CA 1
ATOM 840 C C . ASN A 1 106 ? -0.537 -5.846 13.956 1.00 82.06 106 ASN A C 1
ATOM 842 O O . ASN A 1 106 ? 0.515 -6.274 14.420 1.00 82.06 106 ASN A O 1
ATOM 846 N N . GLU A 1 107 ? -0.792 -5.827 12.645 1.00 83.75 107 GLU A N 1
ATOM 847 C CA . GLU A 1 107 ? 0.148 -6.278 11.611 1.00 83.75 107 GLU A CA 1
ATOM 848 C C . GLU A 1 107 ? 0.322 -5.199 10.536 1.00 83.75 107 GLU A C 1
ATOM 850 O O . GLU A 1 107 ? 1.414 -4.655 10.358 1.00 83.75 107 GLU A O 1
ATOM 855 N N . LEU A 1 108 ? -0.773 -4.867 9.848 1.00 89.00 108 LEU A N 1
ATOM 856 C CA . LEU A 1 108 ? -0.827 -3.864 8.790 1.00 89.00 108 LEU A CA 1
ATOM 857 C C . LEU A 1 108 ? -1.200 -2.496 9.375 1.00 89.00 108 LEU A C 1
ATOM 859 O O . LEU A 1 108 ? -2.269 -2.345 9.961 1.00 89.00 108 LEU A O 1
ATOM 863 N N . GLU A 1 109 ? -0.348 -1.489 9.193 1.00 89.38 109 GLU A N 1
ATOM 864 C CA . GLU A 1 109 ? -0.670 -0.113 9.580 1.00 89.38 109 GLU A CA 1
ATOM 865 C C . GLU A 1 109 ? -1.510 0.578 8.509 1.00 89.38 109 GLU A C 1
ATOM 867 O O . GLU A 1 109 ? -2.594 1.089 8.807 1.00 89.38 109 GLU A O 1
ATOM 872 N N . HIS A 1 110 ? -1.010 0.586 7.269 1.00 91.06 110 HIS A N 1
ATOM 873 C CA . HIS A 1 110 ? -1.603 1.293 6.134 1.00 91.06 110 HIS A CA 1
ATOM 874 C C . HIS A 1 110 ? -1.572 0.427 4.886 1.00 91.06 110 HIS A C 1
ATOM 876 O O . HIS A 1 110 ? -0.581 -0.250 4.607 1.00 91.06 110 HIS A O 1
ATOM 882 N N . TYR A 1 111 ? -2.652 0.517 4.120 1.00 93.44 111 TYR A N 1
ATOM 883 C CA . TYR A 1 111 ? -2.730 0.028 2.755 1.00 93.44 111 TYR A CA 1
ATOM 884 C C . TYR A 1 111 ? -3.076 1.209 1.850 1.00 93.44 111 TYR A C 1
ATOM 886 O O . TYR A 1 111 ? -4.049 1.926 2.086 1.00 93.44 111 TYR A O 1
ATOM 894 N N . GLU A 1 112 ? -2.259 1.437 0.835 1.00 93.31 112 GLU A N 1
ATOM 895 C CA . GLU A 1 112 ? -2.338 2.591 -0.056 1.00 93.31 112 GLU A CA 1
ATOM 896 C C . GLU A 1 112 ? -2.451 2.104 -1.498 1.00 93.31 112 GLU A C 1
ATOM 898 O O . GLU A 1 112 ? -1.702 1.225 -1.912 1.00 93.31 112 GLU A O 1
ATOM 903 N N . GLU A 1 113 ? -3.355 2.682 -2.280 1.00 94.00 113 GLU A N 1
ATOM 904 C CA . GLU A 1 113 ? -3.450 2.430 -3.720 1.00 94.00 113 GLU A CA 1
ATOM 905 C C . GLU A 1 113 ? -3.003 3.679 -4.477 1.00 94.00 113 GLU A C 1
ATOM 907 O O . GLU A 1 113 ? -3.555 4.764 -4.273 1.00 94.00 113 GLU A O 1
ATOM 912 N N . PHE A 1 114 ? -2.034 3.518 -5.372 1.00 91.62 114 PHE A N 1
ATOM 913 C CA . PHE A 1 114 ? -1.539 4.559 -6.265 1.00 91.62 114 PHE A CA 1
ATOM 914 C C . PHE A 1 114 ? -1.928 4.215 -7.707 1.00 91.62 114 PHE A C 1
ATOM 916 O O . PHE A 1 114 ? -1.623 3.107 -8.162 1.00 91.62 114 PHE A O 1
ATOM 923 N N . PRO A 1 115 ? -2.554 5.141 -8.453 1.00 90.62 115 PRO A N 1
ATOM 924 C CA . PRO A 1 115 ? -2.769 4.966 -9.885 1.00 90.62 115 PRO A CA 1
ATOM 925 C C . PRO A 1 115 ? -1.443 4.721 -10.611 1.00 90.62 115 PRO A C 1
ATOM 927 O O . PRO A 1 115 ? -0.440 5.370 -10.319 1.00 90.62 115 PRO A O 1
ATOM 930 N N . PHE A 1 116 ? -1.403 3.800 -11.569 1.00 84.56 116 PHE A N 1
ATOM 931 C CA . PHE A 1 116 ? -0.168 3.505 -12.292 1.00 84.56 116 PHE A CA 1
ATOM 932 C C . PHE A 1 116 ? 0.335 4.707 -13.102 1.00 84.56 116 PHE A C 1
ATOM 934 O O . PHE A 1 116 ? 1.546 4.877 -13.253 1.00 84.56 116 PHE A O 1
ATOM 941 N N . ASP A 1 117 ? -0.564 5.555 -13.601 1.00 85.38 117 ASP A N 1
ATOM 942 C CA . ASP A 1 117 ? -0.238 6.763 -14.361 1.00 85.38 117 ASP A CA 1
ATOM 943 C C . ASP A 1 117 ? 0.313 7.906 -13.491 1.00 85.38 117 ASP A C 1
ATOM 945 O O . ASP A 1 117 ? 0.998 8.779 -14.027 1.00 85.38 117 ASP A O 1
ATOM 949 N N . TYR A 1 118 ? 0.126 7.855 -12.167 1.00 84.38 118 TYR A N 1
ATOM 950 C CA . TYR A 1 118 ? 0.707 8.808 -11.221 1.00 84.38 118 TYR A CA 1
ATOM 951 C C . TYR A 1 118 ? 2.242 8.758 -11.245 1.00 84.38 118 TYR A C 1
ATOM 953 O O . TYR A 1 118 ? 2.879 7.715 -11.050 1.00 84.38 118 TYR A O 1
ATOM 961 N N . ASN A 1 119 ? 2.859 9.917 -11.473 1.00 85.81 119 ASN A N 1
ATOM 962 C CA . ASN A 1 119 ? 4.297 10.099 -11.406 1.00 85.81 119 ASN A CA 1
ATOM 963 C C . ASN A 1 119 ? 4.706 10.741 -10.065 1.00 85.81 119 ASN A C 1
ATOM 965 O O . ASN A 1 119 ? 4.555 11.953 -9.893 1.00 85.81 119 ASN A O 1
ATOM 969 N N . PRO A 1 120 ? 5.340 9.989 -9.144 1.00 83.19 120 PRO A N 1
ATOM 970 C CA . PRO A 1 120 ? 5.691 10.494 -7.812 1.00 83.19 120 PRO A CA 1
ATOM 971 C C . PRO A 1 120 ? 6.703 11.649 -7.812 1.00 83.19 120 PRO A C 1
ATOM 973 O O . PRO A 1 120 ? 6.869 12.349 -6.802 1.00 83.19 120 PRO A O 1
ATOM 976 N N . MET A 1 121 ? 7.403 11.846 -8.933 1.00 83.44 121 MET A N 1
ATOM 977 C CA . MET A 1 121 ? 8.417 12.883 -9.092 1.00 83.44 121 MET A CA 1
ATOM 978 C C . MET A 1 121 ? 7.848 14.208 -9.603 1.00 83.44 121 MET A C 1
ATOM 980 O O . MET A 1 121 ? 8.453 15.244 -9.332 1.00 83.44 121 MET A O 1
ATOM 984 N N . THR A 1 122 ? 6.732 14.188 -10.338 1.00 85.75 122 THR A N 1
ATOM 985 C CA . THR A 1 122 ? 6.205 15.375 -11.041 1.00 85.75 122 THR A CA 1
ATOM 986 C C . THR A 1 122 ? 4.776 15.733 -10.684 1.00 85.75 122 THR A C 1
ATOM 988 O O . THR A 1 122 ? 4.413 16.899 -10.811 1.00 85.75 122 THR A O 1
ATOM 991 N N . ASP A 1 123 ? 3.981 14.763 -10.249 1.00 85.00 123 ASP A N 1
ATOM 992 C CA . ASP A 1 123 ? 2.551 14.949 -10.058 1.00 85.00 123 ASP A CA 1
ATOM 993 C C . ASP A 1 123 ? 2.242 15.271 -8.596 1.00 85.00 123 ASP A C 1
ATOM 995 O O . ASP A 1 123 ? 2.987 14.907 -7.676 1.00 85.00 123 ASP A O 1
ATOM 999 N N . SER A 1 124 ? 1.110 15.939 -8.373 1.00 82.00 124 SER A N 1
ATOM 1000 C CA . SER A 1 124 ? 0.536 16.057 -7.033 1.00 82.00 124 SER A CA 1
ATOM 1001 C C . SER A 1 124 ? 0.145 14.668 -6.515 1.00 82.00 124 SER A C 1
ATOM 1003 O O . SER A 1 124 ? -0.339 13.858 -7.311 1.00 82.00 124 SER A O 1
ATOM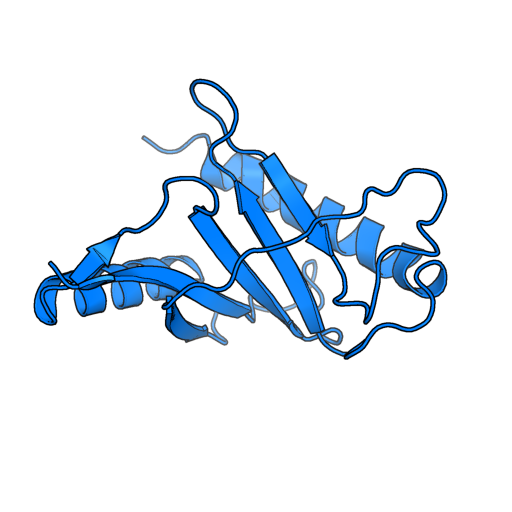 1005 N N . PRO A 1 125 ? 0.339 14.371 -5.216 1.00 78.12 125 PRO A N 1
ATOM 1006 C CA . PRO A 1 125 ? 0.026 13.066 -4.650 1.00 78.12 125 PRO A CA 1
ATOM 1007 C C . PRO A 1 125 ? -1.403 12.610 -4.950 1.00 78.12 125 PRO A C 1
ATOM 1009 O O . PRO A 1 125 ? -2.373 13.295 -4.632 1.00 78.12 125 PRO A O 1
ATOM 1012 N N . LYS A 1 126 ? -1.519 11.413 -5.527 1.00 84.38 126 LYS A N 1
ATOM 1013 C CA . LYS A 1 126 ? -2.794 10.728 -5.730 1.00 84.38 126 LYS A CA 1
ATOM 1014 C C . LYS A 1 126 ? -2.744 9.379 -5.053 1.00 84.38 126 LYS A C 1
ATOM 1016 O O . LYS A 1 126 ? -1.923 8.544 -5.429 1.00 84.38 126 LYS A O 1
ATOM 1021 N N . LEU A 1 127 ? -3.600 9.176 -4.058 1.00 89.19 127 LEU A N 1
ATOM 1022 C CA . LEU A 1 127 ? -3.707 7.881 -3.405 1.00 89.19 127 LEU A CA 1
ATOM 1023 C C . LEU A 1 127 ? -5.095 7.630 -2.842 1.00 89.19 127 LEU A C 1
ATOM 1025 O O . LEU A 1 127 ? -5.836 8.553 -2.497 1.00 89.19 127 LEU A O 1
ATOM 1029 N N . LYS A 1 128 ? -5.414 6.352 -2.692 1.00 92.69 128 LYS A N 1
ATOM 1030 C CA . LYS A 1 128 ? -6.526 5.891 -1.874 1.00 92.69 128 LYS A CA 1
ATOM 1031 C C . LYS A 1 128 ? -5.969 5.189 -0.644 1.00 92.69 128 LYS A C 1
ATOM 1033 O O . LYS A 1 128 ? -5.212 4.232 -0.757 1.00 92.69 128 LYS A O 1
ATOM 1038 N N . LEU A 1 129 ? -6.308 5.715 0.527 1.00 92.50 129 LEU A N 1
ATOM 1039 C CA . LEU A 1 129 ? -5.811 5.258 1.819 1.00 92.50 129 LEU A CA 1
ATOM 1040 C C . LEU A 1 129 ? -6.819 4.310 2.451 1.00 92.50 129 LEU A C 1
ATOM 1042 O O . LEU A 1 129 ? -8.009 4.617 2.512 1.00 92.50 129 LEU A O 1
ATOM 1046 N N . HIS A 1 130 ? -6.330 3.198 2.979 1.00 95.00 130 HIS A N 1
ATOM 1047 C CA . HIS A 1 130 ? -7.090 2.217 3.731 1.00 95.00 130 HIS A CA 1
ATOM 1048 C C . HIS A 1 130 ? -6.442 2.031 5.107 1.00 95.00 130 HIS A C 1
ATOM 1050 O O . HIS A 1 130 ? -5.295 1.594 5.214 1.00 95.00 130 HIS A O 1
ATOM 1056 N N . ILE A 1 131 ? -7.196 2.347 6.160 1.00 94.00 131 ILE A N 1
ATOM 1057 C CA . ILE A 1 131 ? 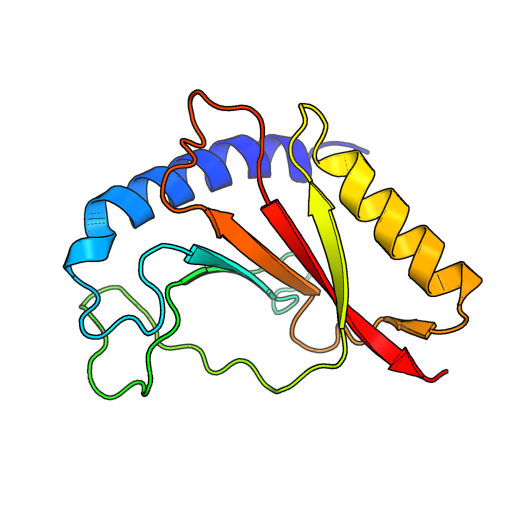-6.782 2.175 7.555 1.00 94.00 131 ILE A CA 1
ATOM 1058 C C . ILE A 1 131 ? -7.560 1.002 8.159 1.00 94.00 131 ILE A C 1
ATOM 1060 O O . ILE A 1 131 ? -8.791 1.095 8.233 1.00 94.00 131 ILE A O 1
ATOM 1064 N N . PRO A 1 132 ? -6.890 -0.080 8.595 1.00 95.00 132 PRO A N 1
ATOM 1065 C CA . PRO A 1 132 ? -7.543 -1.200 9.263 1.00 95.00 132 PRO A CA 1
ATOM 1066 C C . PRO A 1 132 ? -8.260 -0.772 10.546 1.00 95.00 132 PRO A C 1
ATOM 1068 O O . PRO A 1 132 ? -7.706 -0.069 11.399 1.00 95.00 132 PRO A O 1
ATOM 1071 N N . ILE A 1 133 ? -9.508 -1.210 10.686 1.00 95.94 133 ILE A N 1
ATOM 1072 C CA . ILE A 1 133 ? -10.381 -0.903 11.815 1.00 95.94 133 ILE A CA 1
ATOM 1073 C C . ILE A 1 133 ? -11.160 -2.129 12.277 1.00 95.94 133 ILE A C 1
ATOM 1075 O O . ILE A 1 133 ? -11.491 -3.031 11.510 1.00 95.94 133 ILE A O 1
ATOM 1079 N N . GLN A 1 134 ? -11.572 -2.089 13.536 1.00 94.12 134 GLN A N 1
ATOM 1080 C CA . GLN A 1 134 ? -12.519 -3.031 14.114 1.00 94.12 134 GLN A CA 1
ATOM 1081 C C . GLN A 1 134 ? -13.580 -2.290 14.926 1.00 94.12 134 GLN A C 1
ATOM 1083 O O . GLN A 1 134 ? -13.397 -1.143 15.354 1.00 94.12 134 GLN A O 1
ATOM 1088 N N . LYS A 1 135 ? -14.730 -2.942 15.124 1.00 89.19 135 LYS A N 1
ATOM 1089 C CA . LYS A 1 135 ? -15.744 -2.425 16.045 1.00 89.19 135 LYS A CA 1
ATOM 1090 C C . LYS A 1 135 ? -15.157 -2.394 17.450 1.00 89.19 135 LYS A C 1
ATOM 1092 O O . LYS A 1 135 ? -14.447 -3.314 17.846 1.00 89.19 135 LYS A O 1
ATOM 1097 N N . LYS A 1 136 ? -15.465 -1.319 18.163 1.00 73.56 136 LYS A N 1
ATOM 1098 C CA . LYS A 1 136 ? -15.140 -1.186 19.576 1.00 73.56 136 LYS A CA 1
ATOM 1099 C C . LYS A 1 136 ? -15.895 -2.200 20.433 1.00 73.56 136 LYS A C 1
ATOM 1101 O O . LYS A 1 136 ? -17.034 -2.559 20.052 1.00 73.56 136 LYS A O 1
#

Secondary structure (DSSP, 8-state):
--SSHHHHHHHHHHHHHHHHHHGGGSTT-S-TTEEEEEEEEEETTEEEEEEE---S-SS---TT-----PPP--EEEEEEESS-HHHHHHHHHHHHHHTTEEE--SSEEEEEEEETT--TTTSPPEEEEEEEEEE-